Protein AF-A0A7K2ZDV4-F1 (afdb_monomer)

Solvent-accessible surface area (backbone atoms only — not comparable to full-atom values): 3854 Å² total; per-residue (Å²): 68,55,61,49,79,65,48,57,57,51,29,60,75,69,73,54,80,70,94,52,77,76,74,43,76,85,55,95,57,51,72,55,64,70,45,44,64,58,57,54,48,53,56,46,49,74,73,68,58,68,52,52,76,80,65,68,58,74,87,130

Secondary structure (DSSP, 8-state):
--SSHHHHHHHHHHTPPPS--------TTHHHHHHHHHHHHHHHHHHHSPPTTTTT----

Foldseek 3Di:
DELDPCVVVVCVVVVHDQPDDDNHDPDPCPSVVVCVVVVVVVVCCVVPPDDCVRVVPDDD

Structure (mmCIF, N/CA/C/O backbone):
data_AF-A0A7K2ZDV4-F1
#
_entry.id   AF-A0A7K2ZDV4-F1
#
loop_
_atom_site.group_PDB
_atom_site.id
_atom_site.type_symbol
_atom_site.label_atom_id
_atom_site.label_alt_id
_atom_site.label_comp_id
_atom_site.label_asym_id
_atom_site.label_entity_id
_atom_site.label_seq_id
_atom_site.pdbx_PDB_ins_code
_atom_site.Cartn_x
_atom_site.Cartn_y
_atom_site.Cartn_z
_atom_site.occupancy
_atom_site.B_iso_or_equiv
_atom_site.auth_seq_id
_atom_site.auth_comp_id
_atom_site.auth_asym_id
_atom_site.auth_atom_id
_atom_site.pdbx_PDB_model_num
ATOM 1 N N . ARG A 1 1 ? 2.297 3.224 -6.573 1.00 96.38 1 ARG A N 1
ATOM 2 C CA . ARG A 1 1 ? 2.761 2.925 -7.931 1.00 96.38 1 ARG A CA 1
ATOM 3 C C . ARG A 1 1 ? 3.999 3.777 -8.161 1.00 96.38 1 ARG A C 1
ATOM 5 O O . ARG A 1 1 ? 3.879 4.990 -8.164 1.00 96.38 1 ARG A O 1
ATOM 12 N N . SER A 1 2 ? 5.176 3.151 -8.217 1.00 97.69 2 SER A N 1
ATOM 13 C CA . SER A 1 2 ? 6.395 3.757 -8.761 1.00 97.69 2 SER A CA 1
ATOM 14 C C . SER A 1 2 ? 6.183 4.172 -10.220 1.00 97.69 2 SER A C 1
ATOM 16 O O . SER A 1 2 ? 5.442 3.487 -10.930 1.00 97.69 2 SER A O 1
ATOM 18 N N . ALA A 1 3 ? 6.844 5.249 -10.641 1.00 97.50 3 ALA A N 1
ATOM 19 C CA . ALA A 1 3 ? 6.901 5.712 -12.027 1.00 97.50 3 ALA A CA 1
ATOM 20 C C . ALA A 1 3 ? 7.800 4.827 -12.916 1.00 97.50 3 ALA A C 1
ATOM 22 O O . ALA A 1 3 ? 7.868 5.018 -14.129 1.00 97.50 3 ALA A O 1
ATOM 23 N N . GLU A 1 4 ? 8.493 3.844 -12.335 1.00 97.50 4 GLU A N 1
ATOM 24 C CA . GLU A 1 4 ? 9.257 2.863 -13.102 1.00 97.50 4 GLU A CA 1
ATOM 25 C C . GLU A 1 4 ? 8.339 1.977 -13.968 1.00 97.50 4 GLU A C 1
ATOM 27 O O . GLU A 1 4 ? 7.403 1.363 -13.439 1.00 97.50 4 GLU A O 1
ATOM 32 N N . PRO A 1 5 ? 8.626 1.813 -15.277 1.00 93.69 5 PRO A N 1
ATOM 33 C CA . PRO A 1 5 ? 7.761 1.067 -16.198 1.00 93.69 5 PRO A CA 1
ATOM 34 C C . PRO A 1 5 ? 7.476 -0.378 -15.765 1.00 93.69 5 PRO A C 1
ATOM 36 O O . PRO A 1 5 ? 6.363 -0.880 -15.930 1.00 93.69 5 PRO A O 1
ATOM 39 N N . GLY A 1 6 ? 8.467 -1.048 -15.166 1.00 97.31 6 GLY A N 1
ATOM 40 C CA . GLY A 1 6 ? 8.345 -2.440 -14.726 1.00 97.31 6 GLY A CA 1
ATOM 41 C C . GLY A 1 6 ? 7.384 -2.639 -13.553 1.00 97.31 6 GLY A C 1
ATOM 42 O O . GLY A 1 6 ? 6.867 -3.739 -13.356 1.00 97.31 6 GLY A O 1
ATOM 43 N N . HIS A 1 7 ? 7.086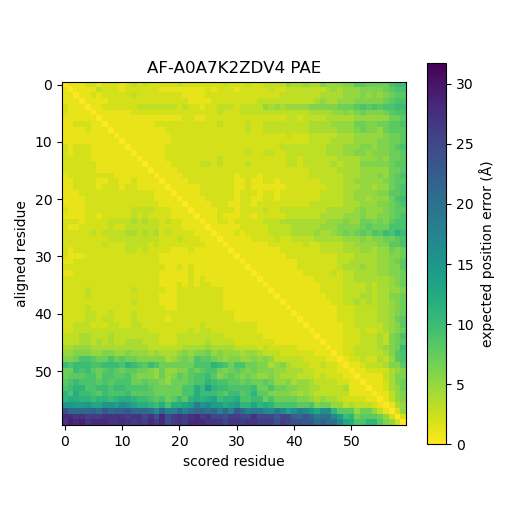 -1.585 -12.791 1.00 97.81 7 HIS A N 1
ATOM 44 C CA . HIS A 1 7 ? 6.301 -1.726 -11.573 1.00 97.81 7 HIS A CA 1
ATOM 45 C C . HIS A 1 7 ? 4.827 -2.053 -11.851 1.00 97.81 7 HIS A C 1
ATOM 47 O O . HIS A 1 7 ? 4.225 -2.831 -11.115 1.00 97.81 7 HIS A O 1
ATOM 53 N N . VAL A 1 8 ? 4.247 -1.537 -12.942 1.00 96.50 8 VAL A N 1
ATOM 54 C CA . VAL A 1 8 ? 2.873 -1.893 -13.352 1.00 96.50 8 VAL A CA 1
ATOM 55 C C . VAL A 1 8 ? 2.786 -3.363 -13.762 1.00 96.50 8 VAL A C 1
ATOM 57 O O . VAL A 1 8 ? 1.862 -4.062 -13.350 1.00 96.50 8 VAL A O 1
ATOM 60 N N . ALA A 1 9 ? 3.766 -3.858 -14.521 1.00 98.00 9 ALA A N 1
ATOM 61 C CA . ALA A 1 9 ? 3.820 -5.266 -14.905 1.00 98.00 9 ALA A CA 1
ATOM 62 C C . ALA A 1 9 ? 3.942 -6.185 -13.676 1.00 98.00 9 ALA A C 1
ATOM 64 O O . ALA A 1 9 ? 3.228 -7.185 -13.584 1.00 98.00 9 ALA A O 1
ATOM 65 N N . ALA A 1 10 ? 4.783 -5.814 -12.704 1.00 98.19 10 ALA A N 1
ATOM 66 C CA . ALA A 1 10 ? 4.924 -6.542 -11.445 1.00 98.19 10 ALA A CA 1
ATOM 67 C C . ALA A 1 10 ? 3.614 -6.565 -10.636 1.00 98.19 10 ALA A C 1
ATOM 69 O O . ALA A 1 10 ? 3.175 -7.636 -10.222 1.00 98.19 10 ALA A O 1
ATOM 70 N N . LEU A 1 11 ? 2.951 -5.413 -10.467 1.00 98.00 11 LEU A N 1
ATOM 71 C CA . LEU A 1 11 ? 1.660 -5.319 -9.771 1.00 98.00 11 LEU A CA 1
ATOM 72 C C . LEU A 1 11 ? 0.590 -6.200 -10.426 1.00 98.00 11 LEU A C 1
ATOM 74 O O . LEU A 1 11 ? -0.087 -6.953 -9.729 1.00 98.00 11 LEU A O 1
ATOM 78 N N . ASN A 1 12 ? 0.488 -6.169 -11.758 1.00 97.94 12 ASN A N 1
ATOM 79 C CA . ASN A 1 12 ? -0.459 -6.998 -12.505 1.00 97.94 12 ASN A CA 1
ATOM 80 C C . ASN A 1 12 ? -0.173 -8.493 -12.328 1.00 97.94 12 ASN A C 1
ATOM 82 O O . ASN A 1 12 ? -1.095 -9.272 -12.101 1.00 97.94 12 ASN A O 1
ATOM 86 N N . LYS A 1 13 ? 1.101 -8.904 -12.390 1.00 98.50 13 LYS A N 1
ATOM 87 C CA . LYS A 1 13 ? 1.496 -10.306 -12.189 1.00 98.50 13 LYS A CA 1
ATOM 88 C C . LYS A 1 13 ? 1.184 -10.801 -10.775 1.00 98.50 13 LYS A C 1
ATOM 90 O O . LYS A 1 13 ? 0.850 -11.971 -10.613 1.00 98.50 13 LYS A O 1
ATOM 95 N N . LEU A 1 14 ? 1.296 -9.921 -9.781 1.00 98.50 14 LEU A N 1
ATOM 96 C CA . LEU A 1 14 ? 0.995 -10.212 -8.380 1.00 98.50 14 LEU A CA 1
ATOM 97 C C . LEU A 1 14 ? -0.496 -10.058 -8.032 1.00 98.50 14 LEU A C 1
ATOM 99 O O . LEU A 1 14 ? -0.894 -10.435 -6.935 1.00 98.50 14 LEU A O 1
ATOM 103 N N . GLY A 1 15 ? -1.320 -9.503 -8.928 1.00 98.31 15 GLY A N 1
ATOM 104 C CA . GLY A 1 15 ? -2.728 -9.210 -8.646 1.00 98.31 15 GLY A CA 1
ATOM 105 C C . GLY A 1 15 ? -2.922 -8.143 -7.563 1.00 98.31 15 GLY A C 1
ATOM 106 O O . GLY A 1 15 ? -3.909 -8.175 -6.834 1.00 98.31 15 GLY A O 1
ATOM 107 N N . LEU A 1 16 ? -1.972 -7.213 -7.423 1.00 98.25 16 LEU A N 1
ATOM 108 C CA . LEU A 1 16 ? -1.972 -6.216 -6.354 1.00 98.25 16 LEU A CA 1
ATOM 109 C C . LEU A 1 16 ? -2.403 -4.839 -6.860 1.00 98.25 16 LEU A C 1
ATOM 111 O O . LEU A 1 16 ? -1.947 -4.362 -7.900 1.00 98.25 16 LEU A O 1
ATOM 115 N N . ARG A 1 17 ? -3.222 -4.150 -6.059 1.00 98.00 17 ARG A N 1
ATOM 116 C CA . ARG A 1 17 ? -3.541 -2.731 -6.244 1.00 98.00 17 ARG A CA 1
ATOM 117 C C . ARG A 1 17 ? -2.628 -1.876 -5.354 1.00 98.00 17 ARG A C 1
ATOM 119 O O . ARG A 1 17 ? -2.565 -2.121 -4.151 1.00 98.00 17 ARG A O 1
ATOM 126 N N . PRO A 1 18 ? -1.948 -0.850 -5.892 1.00 97.19 18 PRO A N 1
ATOM 127 C CA . PRO A 1 18 ? -1.126 0.040 -5.079 1.00 97.19 18 PRO A CA 1
ATOM 128 C C . PRO A 1 18 ? -1.994 0.953 -4.195 1.00 97.19 18 PRO A C 1
ATOM 130 O O . PRO A 1 18 ? -3.028 1.445 -4.644 1.00 97.19 18 PRO A O 1
ATOM 133 N N . LEU A 1 19 ? -1.540 1.223 -2.965 1.00 97.81 19 LEU A N 1
ATOM 134 C CA . LEU A 1 19 ? -2.229 2.122 -2.022 1.00 97.81 19 LEU A CA 1
ATOM 135 C C . LEU A 1 19 ? -2.062 3.611 -2.363 1.00 97.81 19 LEU A C 1
ATOM 137 O O . LEU A 1 19 ? -2.975 4.397 -2.143 1.00 97.81 19 LEU A O 1
ATOM 141 N N . VAL A 1 20 ? -0.906 3.994 -2.910 1.00 97.19 20 VAL A N 1
ATOM 142 C CA . VAL A 1 20 ? -0.574 5.377 -3.294 1.00 97.19 20 VAL A CA 1
ATOM 143 C C . VAL A 1 20 ? -0.068 5.421 -4.729 1.00 97.19 20 VAL A C 1
ATOM 145 O O . VAL A 1 20 ? 0.505 4.441 -5.202 1.00 97.19 20 VAL A O 1
ATOM 148 N N . ASP A 1 21 ? -0.228 6.542 -5.421 1.00 97.44 21 ASP A N 1
ATOM 149 C CA . ASP A 1 21 ? 0.252 6.777 -6.788 1.00 97.44 21 ASP A CA 1
ATOM 150 C C . ASP A 1 21 ? 0.682 8.244 -6.899 1.00 97.44 21 ASP A C 1
ATOM 152 O O . ASP A 1 21 ? -0.154 9.132 -7.010 1.00 97.44 21 ASP A O 1
ATOM 156 N N . LEU A 1 22 ? 1.983 8.489 -6.727 1.00 97.69 22 LEU A N 1
ATOM 157 C CA . LEU A 1 22 ? 2.559 9.818 -6.465 1.00 97.69 22 LEU A CA 1
ATOM 158 C C . LEU A 1 22 ? 3.711 10.156 -7.427 1.00 97.69 22 LEU A C 1
ATOM 160 O O . LEU A 1 22 ? 4.542 10.998 -7.111 1.00 97.69 22 LEU A O 1
ATOM 164 N N . ASP A 1 23 ? 3.813 9.440 -8.551 1.00 96.94 23 ASP A N 1
ATOM 165 C CA . ASP A 1 23 ? 4.883 9.601 -9.553 1.00 96.94 23 ASP A CA 1
ATOM 166 C C . ASP A 1 23 ? 6.323 9.474 -8.990 1.00 96.94 23 ASP A C 1
ATOM 168 O O . ASP A 1 23 ? 7.291 10.043 -9.493 1.00 96.94 23 ASP A O 1
ATOM 172 N N . LEU A 1 24 ? 6.490 8.702 -7.908 1.00 97.44 24 LEU A N 1
ATOM 173 C CA . LEU A 1 24 ? 7.784 8.507 -7.248 1.00 97.44 24 LEU A CA 1
ATOM 174 C C . LEU A 1 24 ? 8.646 7.476 -7.981 1.00 97.44 24 LEU A C 1
ATOM 176 O O . LEU A 1 24 ? 8.152 6.435 -8.408 1.00 97.44 24 LEU A O 1
ATOM 180 N N . ARG A 1 25 ? 9.958 7.720 -8.027 1.00 97.00 25 ARG A N 1
ATOM 181 C CA . ARG A 1 25 ? 10.972 6.792 -8.571 1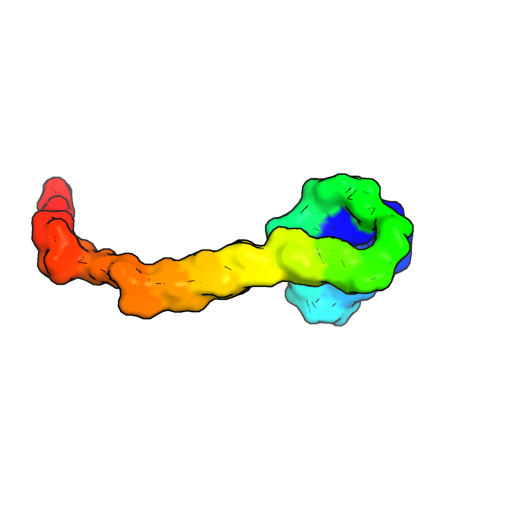.00 97.00 25 ARG A CA 1
ATOM 182 C C . ARG A 1 25 ? 12.299 6.804 -7.804 1.00 97.00 25 ARG A C 1
ATOM 184 O O . ARG A 1 25 ? 13.335 6.474 -8.361 1.00 97.00 25 ARG A O 1
ATOM 191 N N . LEU A 1 26 ? 12.273 7.239 -6.542 1.00 97.31 26 LEU A N 1
ATOM 192 C CA . LEU A 1 26 ? 13.468 7.288 -5.693 1.00 97.31 26 LEU A CA 1
ATOM 193 C C . LEU A 1 26 ? 13.899 5.890 -5.221 1.00 97.31 26 LEU A C 1
ATOM 195 O O . LEU A 1 26 ? 15.084 5.611 -5.115 1.00 97.31 26 LEU A O 1
ATOM 199 N N . GLY A 1 27 ? 12.938 5.003 -4.954 1.00 95.31 27 GLY A N 1
ATOM 200 C CA . GLY A 1 27 ? 13.223 3.684 -4.390 1.00 95.31 27 GLY A CA 1
ATOM 201 C C . GLY A 1 27 ? 13.466 3.744 -2.881 1.00 95.31 27 GLY A C 1
ATOM 202 O O . GLY A 1 27 ? 12.749 4.453 -2.168 1.00 95.31 27 GLY A O 1
ATOM 203 N N . GLU A 1 28 ? 14.410 2.934 -2.393 1.00 97.88 28 GLU A N 1
ATOM 204 C CA . GLU A 1 28 ? 14.853 2.877 -0.982 1.00 97.88 28 GLU A CA 1
ATOM 205 C C . GLU A 1 28 ? 13.727 2.630 0.046 1.00 97.88 28 GLU A C 1
ATOM 207 O O . GLU A 1 28 ? 13.855 2.919 1.230 1.00 97.88 28 GLU A O 1
ATOM 212 N N . GLY A 1 29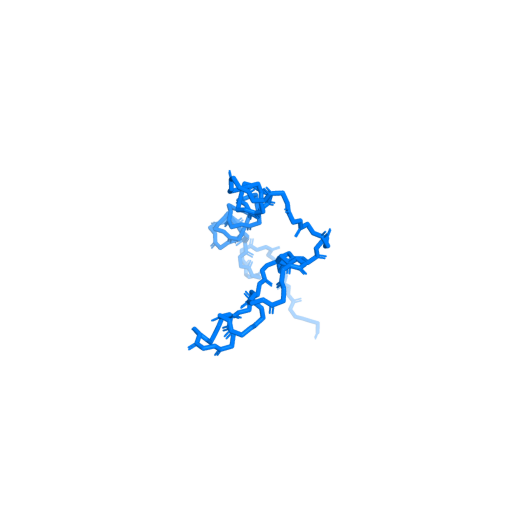 ? 12.583 2.100 -0.399 1.00 96.69 29 GLY A N 1
ATOM 213 C CA . GLY A 1 29 ? 11.413 1.878 0.455 1.00 96.69 29 GLY A CA 1
ATOM 214 C C . GLY A 1 29 ? 10.598 3.138 0.771 1.00 96.69 29 GLY A C 1
ATOM 215 O O . GLY A 1 29 ? 9.609 3.049 1.496 1.00 96.69 29 GLY A O 1
ATOM 216 N N . THR A 1 30 ? 10.925 4.296 0.194 1.00 98.12 30 THR A N 1
ATOM 217 C CA . THR A 1 30 ? 10.215 5.564 0.458 1.00 98.12 30 THR A CA 1
ATOM 218 C C . THR A 1 30 ? 8.709 5.483 0.193 1.00 98.12 30 THR A C 1
ATOM 220 O O . THR A 1 30 ? 7.908 5.909 1.022 1.00 98.12 30 THR A O 1
ATOM 223 N N . GLY A 1 31 ? 8.295 4.843 -0.904 1.00 97.75 31 GLY A N 1
ATOM 224 C CA . GLY A 1 31 ? 6.877 4.601 -1.193 1.00 97.75 31 GLY A CA 1
ATOM 225 C C . GLY A 1 31 ? 6.178 3.697 -0.168 1.00 97.75 31 GLY A C 1
ATOM 226 O O . GLY A 1 31 ? 4.986 3.869 0.075 1.00 97.75 31 GLY A O 1
ATOM 227 N N . ALA A 1 32 ? 6.905 2.764 0.457 1.00 97.94 32 ALA A N 1
ATOM 228 C CA . ALA A 1 32 ? 6.365 1.909 1.513 1.00 97.94 32 ALA A CA 1
ATOM 229 C C . ALA A 1 32 ? 6.202 2.684 2.829 1.00 97.94 32 ALA A C 1
ATOM 231 O O . ALA A 1 32 ? 5.147 2.598 3.454 1.00 97.94 32 ALA A O 1
ATOM 232 N N . LEU A 1 33 ? 7.194 3.501 3.207 1.00 98.19 33 LEU A N 1
ATOM 233 C CA . LEU A 1 33 ? 7.103 4.378 4.380 1.00 98.19 33 LEU A CA 1
ATOM 234 C C . LEU A 1 33 ? 5.942 5.372 4.263 1.00 98.19 33 LEU A C 1
ATOM 236 O O . LEU A 1 33 ? 5.203 5.560 5.224 1.00 98.19 33 LEU A O 1
ATOM 24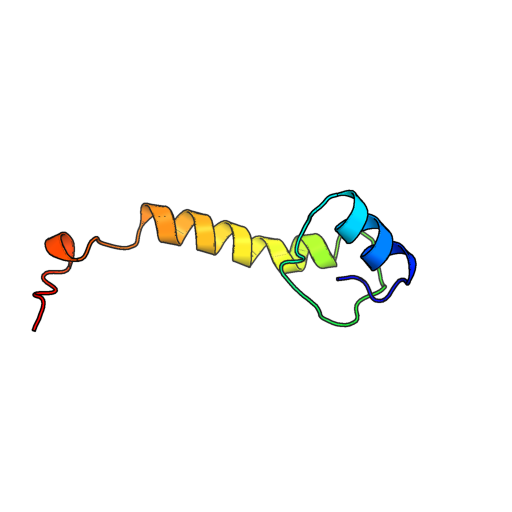0 N N . LEU A 1 34 ? 5.722 5.950 3.077 1.00 98.12 34 LEU A N 1
ATOM 241 C CA . LEU A 1 34 ? 4.583 6.842 2.827 1.00 98.12 34 LEU A CA 1
ATOM 242 C C . LEU A 1 34 ? 3.224 6.125 2.890 1.00 98.12 34 LEU A C 1
ATOM 244 O O . LEU A 1 34 ? 2.219 6.754 3.209 1.00 98.12 34 LEU A O 1
ATOM 248 N N . ALA A 1 35 ? 3.171 4.821 2.604 1.00 98.38 35 ALA A N 1
ATOM 249 C CA . ALA A 1 35 ? 1.946 4.027 2.698 1.00 98.38 35 ALA A CA 1
ATOM 250 C C . ALA A 1 35 ? 1.661 3.505 4.121 1.00 98.38 35 ALA A C 1
ATOM 252 O O . ALA A 1 35 ? 0.521 3.146 4.420 1.00 98.38 35 ALA A O 1
ATOM 253 N N . LEU A 1 36 ? 2.661 3.471 5.011 1.00 98.50 36 LEU A N 1
ATOM 254 C CA . LEU A 1 36 ? 2.537 2.915 6.363 1.00 98.50 36 LEU A CA 1
ATOM 255 C C . LEU A 1 36 ? 1.405 3.554 7.197 1.00 98.50 36 LEU A C 1
ATOM 257 O O . LEU A 1 36 ? 0.629 2.795 7.788 1.00 98.50 36 LEU A O 1
ATOM 261 N N . PRO A 1 37 ? 1.214 4.890 7.210 1.00 98.38 37 PRO A N 1
ATOM 262 C CA . PRO A 1 37 ? 0.114 5.501 7.955 1.00 98.38 37 PRO A CA 1
ATOM 263 C C . PRO A 1 37 ? -1.270 5.052 7.469 1.00 98.38 37 PRO A C 1
ATOM 265 O O . PRO A 1 37 ? -2.197 4.971 8.271 1.00 98.38 37 PRO A O 1
ATOM 268 N N . ILE A 1 38 ? -1.422 4.714 6.181 1.00 98.25 38 ILE A N 1
ATOM 269 C CA . ILE A 1 38 ? -2.688 4.217 5.616 1.00 98.25 38 ILE A CA 1
ATOM 270 C C . ILE A 1 38 ? -3.009 2.839 6.199 1.00 98.25 38 ILE A C 1
ATOM 272 O O . ILE A 1 38 ? -4.129 2.604 6.647 1.00 98.25 38 ILE A O 1
ATOM 276 N N . VAL A 1 39 ? -2.018 1.946 6.250 1.00 98.12 39 VAL A N 1
ATOM 277 C CA . VAL A 1 39 ? -2.176 0.598 6.821 1.00 98.12 39 VAL A CA 1
ATOM 278 C C . VAL A 1 39 ? -2.505 0.671 8.313 1.00 98.12 39 VAL A C 1
ATOM 280 O O . VAL A 1 39 ? -3.431 0.008 8.775 1.00 98.12 39 VAL A O 1
ATOM 283 N N . GLN A 1 40 ? -1.796 1.520 9.061 1.00 98.44 40 GLN A N 1
ATOM 284 C CA . GLN A 1 40 ? -2.067 1.739 10.484 1.00 98.44 40 GLN A CA 1
ATOM 285 C C . GLN A 1 40 ? -3.470 2.309 10.714 1.00 98.44 40 GLN A C 1
ATOM 287 O O . GLN A 1 40 ? -4.187 1.842 11.594 1.00 98.44 40 GLN A O 1
ATOM 292 N N . SER A 1 41 ? -3.884 3.281 9.900 1.00 98.19 41 SER A N 1
ATOM 293 C CA . SER A 1 41 ? -5.220 3.877 9.988 1.00 98.19 41 SER A CA 1
ATOM 294 C C . SER A 1 41 ? -6.315 2.861 9.674 1.00 98.19 41 SER A C 1
ATOM 296 O O . SER A 1 4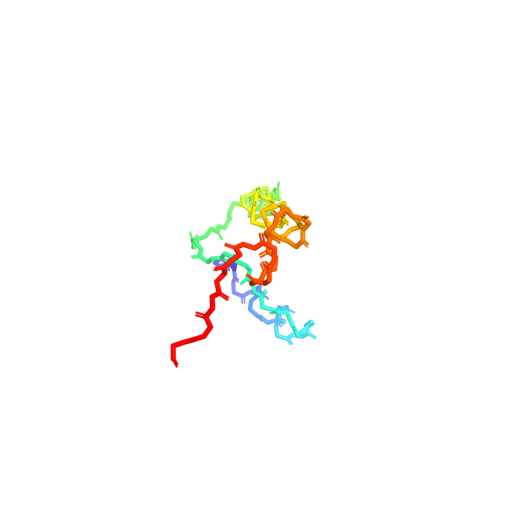1 ? -7.327 2.845 10.363 1.00 98.19 41 SER A O 1
ATOM 298 N N . ALA A 1 42 ? -6.109 1.978 8.693 1.00 97.94 42 ALA A N 1
ATOM 299 C CA . ALA A 1 42 ? -7.052 0.906 8.382 1.00 97.94 42 ALA A CA 1
ATOM 300 C C . ALA A 1 42 ? -7.214 -0.071 9.558 1.00 97.94 42 ALA A C 1
ATOM 302 O O . ALA A 1 42 ? -8.339 -0.378 9.947 1.00 97.94 42 ALA A O 1
ATOM 303 N N . ALA A 1 43 ? -6.106 -0.499 10.174 1.00 98.12 43 ALA A N 1
ATOM 304 C CA . ALA A 1 43 ? -6.151 -1.359 11.356 1.00 98.12 43 ALA A CA 1
ATOM 305 C C . ALA A 1 43 ? -6.879 -0.679 12.528 1.00 98.12 43 ALA A C 1
ATOM 307 O O . ALA A 1 43 ? -7.754 -1.279 13.148 1.00 98.12 43 ALA A O 1
ATOM 308 N N . ARG A 1 44 ? -6.572 0.597 12.794 1.00 98.06 44 ARG A N 1
ATOM 309 C CA . ARG A 1 44 ? -7.261 1.378 13.830 1.00 98.06 44 ARG A CA 1
ATOM 310 C C . ARG A 1 44 ? -8.742 1.541 13.530 1.00 98.06 44 ARG A C 1
ATOM 312 O O . ARG A 1 44 ? -9.551 1.346 14.423 1.00 98.06 44 ARG A O 1
ATOM 319 N N . ALA A 1 45 ? -9.113 1.820 12.283 1.00 96.81 45 ALA A N 1
ATOM 320 C CA . ALA A 1 45 ? -10.512 1.938 11.893 1.00 96.81 45 ALA A CA 1
ATOM 321 C C . ALA A 1 45 ? -11.288 0.641 12.169 1.00 96.81 45 ALA A C 1
ATOM 323 O O . ALA A 1 45 ? -12.397 0.698 12.685 1.00 96.81 45 ALA A O 1
ATOM 324 N N . MET A 1 46 ? -10.691 -0.525 11.909 1.00 96.00 46 MET A N 1
ATOM 325 C CA . MET A 1 46 ? -11.322 -1.815 12.213 1.00 96.00 46 MET A CA 1
ATOM 326 C C . MET A 1 46 ? -11.500 -2.083 13.714 1.00 96.00 46 MET A C 1
ATOM 328 O O . MET A 1 46 ? -12.391 -2.842 14.084 1.00 96.00 46 MET A O 1
ATOM 332 N N . HIS A 1 47 ? -10.660 -1.497 14.571 1.00 95.19 47 HIS A N 1
ATOM 333 C CA . HIS A 1 47 ? -10.700 -1.717 16.020 1.00 95.19 47 HIS A CA 1
ATOM 334 C C . HIS A 1 47 ? -11.474 -0.646 16.794 1.00 95.19 47 HIS A C 1
ATOM 336 O O . HIS A 1 47 ? -12.070 -0.952 17.823 1.00 95.19 47 HIS A O 1
ATOM 342 N N . GLU A 1 48 ? -11.421 0.604 16.341 1.00 95.19 48 GLU A N 1
ATOM 343 C CA . GLU A 1 48 ? -11.849 1.775 17.113 1.00 95.19 48 GLU A CA 1
ATOM 344 C C . GLU A 1 48 ? -13.161 2.383 16.596 1.00 95.19 48 GLU A C 1
ATOM 346 O O . GLU A 1 48 ? -13.809 3.132 17.327 1.00 95.19 48 GLU A O 1
ATOM 351 N N . VAL A 1 49 ? -13.579 2.092 15.356 1.00 93.69 49 VAL A N 1
ATOM 352 C CA . VAL A 1 49 ? -14.851 2.612 14.833 1.00 93.69 49 VAL A CA 1
ATOM 353 C C . VAL A 1 49 ? -16.009 1.864 15.486 1.00 93.69 49 VAL A C 1
ATOM 355 O O . VAL A 1 49 ? -16.138 0.647 15.357 1.00 93.69 49 VAL A O 1
ATOM 358 N N . ALA A 1 50 ? -16.866 2.614 16.179 1.00 90.19 50 ALA A N 1
ATOM 359 C CA . ALA A 1 50 ? -18.083 2.082 16.771 1.00 90.19 50 ALA A CA 1
ATOM 360 C C . ALA A 1 50 ? -19.024 1.532 15.688 1.00 90.19 50 ALA A C 1
ATOM 362 O O . ALA A 1 50 ? -19.184 2.124 14.618 1.00 90.19 50 ALA A O 1
ATOM 363 N N . THR A 1 51 ? -19.679 0.410 15.987 1.00 90.19 51 THR A N 1
ATOM 364 C CA . THR A 1 51 ? -20.786 -0.087 15.165 1.00 90.19 51 THR A CA 1
ATOM 365 C C . THR A 1 51 ? -21.958 0.893 15.212 1.00 90.19 51 THR A C 1
ATOM 367 O O . THR A 1 51 ? -22.053 1.709 16.131 1.00 90.19 51 THR A O 1
ATOM 370 N N . PHE A 1 52 ? -22.877 0.806 14.247 1.00 89.56 52 PHE A N 1
ATOM 371 C CA . PHE A 1 52 ? -24.061 1.671 14.220 1.00 89.56 52 PHE A CA 1
ATOM 372 C C . PHE A 1 52 ? -24.869 1.602 15.522 1.00 89.56 52 PHE A C 1
ATOM 374 O O 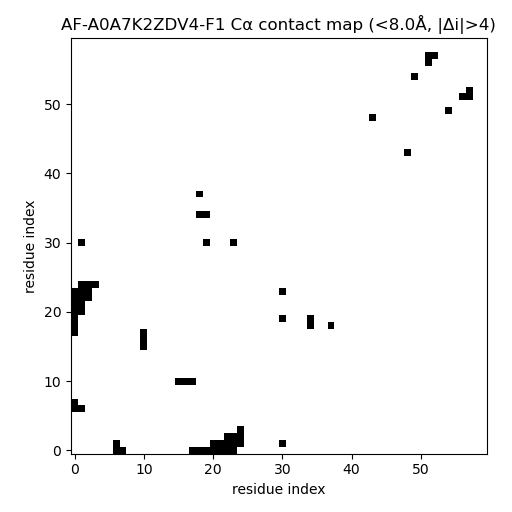. PHE A 1 52 ? -25.198 2.647 16.082 1.00 89.56 52 PHE A O 1
ATOM 381 N N . ASP A 1 53 ? -25.071 0.395 16.058 1.00 8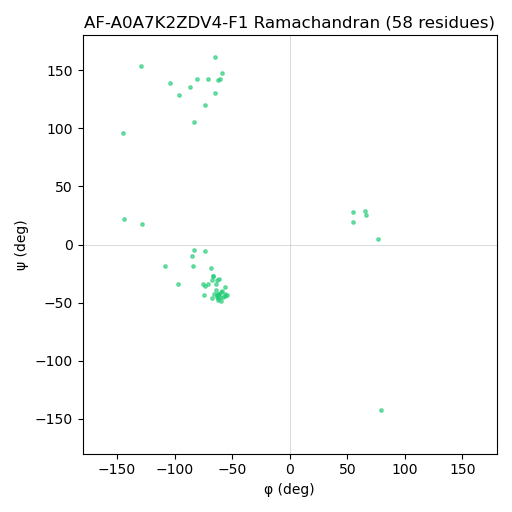9.31 53 ASP A N 1
ATOM 382 C CA . ASP A 1 53 ? -25.750 0.179 17.339 1.00 89.31 53 ASP A CA 1
ATOM 383 C C . ASP A 1 53 ? -25.024 0.875 18.499 1.00 89.31 53 ASP A C 1
ATOM 385 O O . ASP A 1 53 ? -25.640 1.602 19.277 1.00 89.31 53 ASP A O 1
ATOM 389 N N . ALA A 1 54 ? -23.701 0.698 18.601 1.00 88.31 54 ALA A N 1
ATOM 390 C CA . ALA A 1 54 ? -22.894 1.304 19.661 1.00 88.31 54 ALA A CA 1
ATOM 391 C C . ALA A 1 54 ? -22.819 2.836 19.543 1.00 88.31 54 ALA A C 1
ATOM 393 O O . ALA A 1 54 ? -22.712 3.532 20.551 1.00 88.31 54 ALA A O 1
ATOM 394 N N . ALA A 1 55 ? -22.889 3.361 18.319 1.00 89.81 55 ALA A N 1
ATOM 395 C CA . ALA A 1 55 ? -22.909 4.789 18.031 1.00 89.81 55 ALA A CA 1
ATOM 396 C C . ALA A 1 55 ? -24.313 5.418 18.151 1.00 89.81 55 ALA A C 1
ATOM 398 O O . ALA A 1 55 ? -24.442 6.633 18.002 1.00 89.81 55 ALA A O 1
ATOM 399 N N . GLY A 1 56 ? -25.362 4.624 18.407 1.00 87.81 56 GLY A N 1
ATOM 400 C CA . GLY A 1 56 ? -26.743 5.110 18.498 1.00 87.81 56 GLY A CA 1
ATOM 401 C C . GLY A 1 56 ? -27.298 5.639 17.172 1.00 87.81 56 GLY A C 1
ATOM 402 O O . GLY A 1 56 ? -28.194 6.486 17.168 1.00 87.81 56 GLY A O 1
ATOM 403 N N . VAL A 1 57 ? -26.761 5.170 16.043 1.00 87.94 57 VAL A N 1
ATOM 404 C CA . VAL A 1 57 ? -27.232 5.552 14.710 1.00 87.94 57 VAL A CA 1
ATOM 405 C C . VAL A 1 57 ? -28.432 4.675 14.364 1.00 87.94 57 VAL A C 1
ATOM 407 O O . VAL A 1 57 ? -28.282 3.493 14.072 1.00 87.94 57 VAL A O 1
ATOM 410 N N . THR A 1 58 ? -29.630 5.254 14.416 1.00 80.50 58 THR A N 1
ATOM 411 C CA . THR A 1 58 ? -30.865 4.59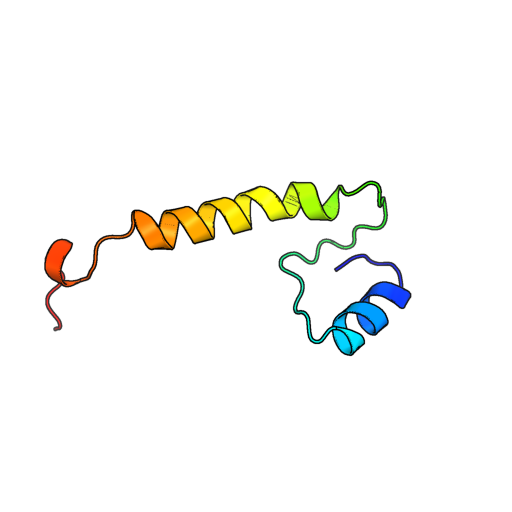8 13.965 1.00 80.50 58 THR A CA 1
ATOM 412 C C . THR A 1 58 ? -31.053 4.823 12.467 1.00 80.50 58 THR A C 1
ATOM 414 O O . THR A 1 58 ? -30.830 5.931 11.972 1.00 80.50 58 THR A O 1
ATOM 417 N N . GLU A 1 59 ? -31.429 3.770 11.734 1.00 69.06 59 GLU A N 1
ATOM 418 C CA . GLU A 1 59 ? -31.851 3.925 10.340 1.00 69.06 59 GLU A CA 1
ATOM 419 C C . GLU A 1 59 ? -33.082 4.840 10.273 1.00 69.06 59 GLU A C 1
ATOM 421 O O . GLU A 1 59 ? -33.928 4.833 11.172 1.00 69.06 59 GLU A O 1
ATOM 426 N N . LYS A 1 60 ? -33.135 5.672 9.233 1.00 57.19 60 LYS A N 1
ATOM 427 C CA . LYS A 1 60 ? -34.233 6.609 8.986 1.00 57.19 60 LYS A CA 1
ATOM 428 C C . LYS A 1 60 ? -35.391 5.931 8.272 1.00 57.19 60 LYS A C 1
ATOM 430 O O . LYS A 1 60 ? -35.103 5.165 7.328 1.00 57.19 60 LYS A O 1
#

pLDDT: mean 94.89, std 7.0, range [57.19, 98.5]

Mean predicted aligned error: 4.13 Å

Sequence (60 aa):
RSAEPGHVAALNKLGLRPLVDLDLRLGEGTGALLALPIVQSAARAMHEVATFDAAGVTEK

Nearest PDB structures (foldseek):
  1jh8-assembly1_A  TM=8.847E-01  e=9.645E-03  Salmonella enterica
  4kqj-assembly1_A  TM=9.132E-01  e=1.811E-02  Salmonella enterica subsp. enterica serovar 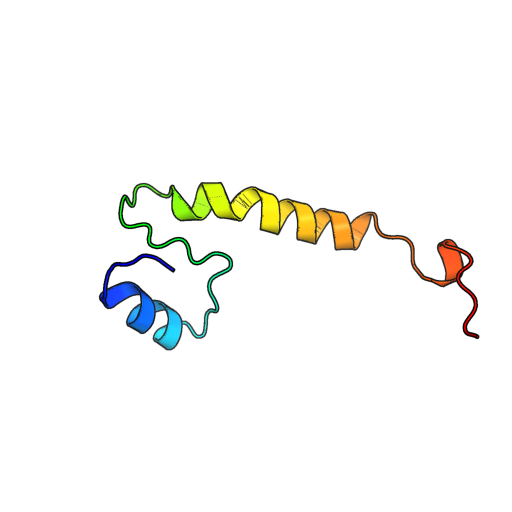Typhimurium str. LT2
  4hds-assembly1_B  TM=8.837E-01  e=4.195E-02  Sporomusa ovata

Radius of gyration: 17.22 Å; Cα contacts (8 Å, |Δi|>4): 33; chains: 1; bounding box: 49×20×36 Å